Protein AF-A0A8S4QT38-F1 (afdb_monomer)

Secondary structure (DSSP, 8-state):
--SHHHHHHHS-S-------SSSPPPPPSEEEEEEEEEEGGGTEEEEEEEEEETTTTEEEEEETTTTEEEEEE-TTTSSTT-EEEEEEEE--SS-SSEEEEEEEE--SSS---PPPSSPP-TT---------

Radius of gyration: 23.22 Å; Cα contacts (8 Å, |Δi|>4): 227; chains: 1; bounding box: 43×34×90 Å

Foldseek 3Di:
DPPVVVVVVVVPPDPPPPPDPFADDDDDLWDKDWDWDQDPVVRDTWIKIKTGHQPQFKIKIATDNNQKMWMWGFCSGDPVQTKIWIFHQDDDPVDGRDGDIDMDAADPVGGTTTDDPDDDCPPPGRPDDDDD

Sequence (132 aa):
MFVYAFICVFIGSTIGFHVDKEAPPQWSDVYTIKGILNIPYAELHEPFYAWFDSKNGKSRIDYYGAMVKTYQLAASVYPEFGTSIKIAPVTTEKVQNQDTCLQVNGTKGESINVQTVLPDMTDFKYVGEYHH

Structure (mmCIF, N/CA/C/O backbone):
data_AF-A0A8S4QT38-F1
#
_entry.id   AF-A0A8S4QT38-F1
#
loop_
_atom_site.group_PDB
_atom_site.id
_atom_site.type_symbol
_atom_site.label_atom_id
_atom_site.label_alt_id
_atom_site.label_comp_id
_atom_site.label_asym_id
_atom_site.label_entity_id
_atom_site.label_seq_id
_atom_site.pdbx_PDB_ins_code
_atom_site.Cartn_x
_atom_site.Cartn_y
_atom_site.Cartn_z
_atom_site.occupancy
_atom_site.B_iso_or_equiv
_atom_site.auth_seq_id
_atom_site.auth_comp_id
_atom_site.auth_asym_id
_atom_site.auth_atom_id
_atom_site.pdbx_PDB_model_num
ATOM 1 N N . MET A 1 1 ? -3.105 -8.442 -63.406 1.00 49.75 1 MET A N 1
ATOM 2 C CA . MET A 1 1 ? -2.920 -9.454 -62.337 1.00 49.75 1 MET A CA 1
ATOM 3 C C . MET A 1 1 ? -1.589 -9.354 -61.574 1.00 49.75 1 MET A C 1
ATOM 5 O O . MET A 1 1 ? -1.361 -10.194 -60.722 1.00 49.75 1 MET A O 1
ATOM 9 N N . PHE A 1 2 ? -0.744 -8.332 -61.790 1.00 47.53 2 PHE A N 1
ATOM 10 C CA . PHE A 1 2 ? 0.579 -8.224 -61.136 1.00 47.53 2 PHE A CA 1
ATOM 11 C C . PHE A 1 2 ? 0.747 -7.013 -60.194 1.00 47.53 2 PHE A C 1
ATOM 13 O O . PHE A 1 2 ? 1.824 -6.805 -59.652 1.00 47.53 2 PHE A O 1
ATOM 20 N N . VAL A 1 3 ? -0.307 -6.213 -59.984 1.00 51.47 3 VAL A N 1
ATOM 21 C CA . VAL A 1 3 ? -0.227 -4.963 -59.194 1.00 51.47 3 VAL A CA 1
ATOM 22 C C . VAL A 1 3 ? -0.625 -5.174 -57.725 1.00 51.47 3 VAL A C 1
ATOM 24 O O . VAL A 1 3 ? -0.092 -4.519 -56.839 1.00 51.47 3 VAL A O 1
ATOM 27 N N . TYR A 1 4 ? -1.490 -6.152 -57.437 1.00 50.25 4 TYR A N 1
ATOM 28 C CA . TYR A 1 4 ? -1.947 -6.433 -56.068 1.00 50.25 4 TYR A CA 1
ATOM 29 C C . TYR A 1 4 ? -0.938 -7.223 -55.219 1.00 50.25 4 TYR A C 1
ATOM 31 O O . TYR A 1 4 ? -1.019 -7.190 -53.996 1.00 50.25 4 TYR A O 1
ATOM 39 N N . ALA A 1 5 ? 0.042 -7.888 -55.842 1.00 51.00 5 ALA A N 1
ATOM 40 C CA . ALA A 1 5 ? 1.048 -8.671 -55.122 1.00 51.00 5 ALA A CA 1
ATOM 41 C C . ALA A 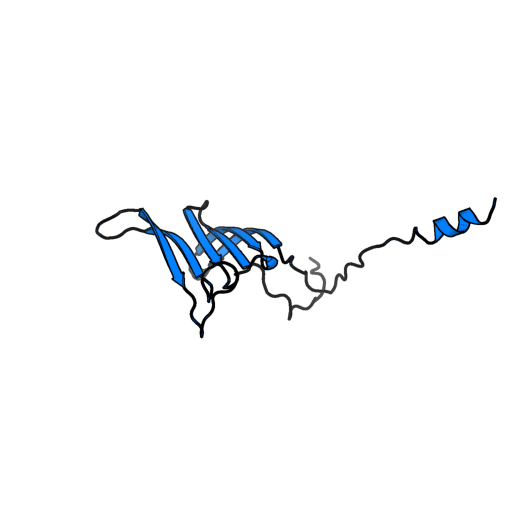1 5 ? 2.088 -7.796 -54.394 1.00 51.00 5 ALA A C 1
ATOM 43 O O . ALA A 1 5 ? 2.621 -8.212 -53.371 1.00 51.00 5 ALA A O 1
ATOM 44 N N . PHE A 1 6 ? 2.340 -6.571 -54.869 1.00 48.25 6 PHE A N 1
ATOM 45 C CA . PHE A 1 6 ? 3.310 -5.665 -54.242 1.00 48.25 6 PHE A CA 1
ATOM 46 C C . PHE A 1 6 ? 2.766 -4.945 -53.000 1.00 48.25 6 PHE A C 1
ATOM 48 O O . PHE A 1 6 ? 3.543 -4.582 -52.121 1.00 48.25 6 PHE A O 1
ATOM 55 N N . ILE A 1 7 ? 1.444 -4.787 -52.876 1.00 50.62 7 ILE A N 1
ATOM 56 C CA . ILE A 1 7 ? 0.828 -4.115 -51.719 1.00 50.62 7 ILE A CA 1
ATOM 57 C C . ILE A 1 7 ? 0.865 -5.012 -50.469 1.00 50.62 7 ILE A C 1
ATOM 59 O O . ILE A 1 7 ? 1.030 -4.514 -49.359 1.00 50.62 7 ILE A O 1
ATOM 63 N N . CYS A 1 8 ? 0.814 -6.337 -50.632 1.00 48.41 8 CYS A N 1
ATOM 64 C CA . CYS A 1 8 ? 0.880 -7.273 -49.504 1.00 48.41 8 CYS A CA 1
ATOM 65 C C . CYS A 1 8 ? 2.288 -7.442 -48.907 1.00 48.41 8 CYS A C 1
ATOM 67 O O . CYS A 1 8 ? 2.407 -7.934 -47.789 1.00 48.41 8 CYS A O 1
ATOM 69 N N . VAL A 1 9 ? 3.350 -7.028 -49.609 1.00 49.97 9 VAL A N 1
ATOM 70 C CA . VAL A 1 9 ? 4.736 -7.190 -49.127 1.00 49.97 9 VAL A CA 1
ATOM 71 C C . VAL A 1 9 ? 5.156 -6.059 -48.178 1.00 49.97 9 VAL A C 1
ATOM 73 O O . VAL A 1 9 ? 5.972 -6.288 -47.292 1.00 49.97 9 VAL A O 1
ATOM 76 N N . PHE A 1 10 ? 4.549 -4.870 -48.269 1.00 48.16 10 PHE A N 1
ATOM 77 C CA . PHE A 1 10 ? 4.891 -3.735 -47.393 1.00 48.16 10 PHE A CA 1
ATOM 78 C C . PHE A 1 10 ? 4.101 -3.668 -46.079 1.00 48.16 10 PHE A C 1
ATOM 80 O O . PHE A 1 10 ? 4.480 -2.922 -45.182 1.00 48.16 10 PHE A O 1
ATOM 87 N N . ILE A 1 11 ? 3.038 -4.461 -45.922 1.00 51.28 11 ILE A N 1
ATOM 88 C CA . ILE A 1 11 ? 2.269 -4.531 -44.662 1.00 51.28 11 ILE A CA 1
ATOM 89 C C . ILE A 1 11 ? 2.841 -5.621 -43.726 1.00 51.28 11 ILE A C 1
ATOM 91 O O . ILE A 1 11 ? 2.523 -5.673 -42.543 1.00 51.28 11 ILE A O 1
ATOM 95 N N . GLY A 1 12 ? 3.745 -6.467 -44.236 1.00 48.19 12 GLY A N 1
ATOM 96 C CA . GLY A 1 12 ? 4.412 -7.539 -43.490 1.00 48.19 12 GLY A CA 1
ATOM 97 C C . GLY A 1 12 ? 5.657 -7.116 -42.702 1.00 48.19 12 GLY A C 1
ATOM 98 O O . GLY A 1 12 ? 6.326 -7.976 -42.132 1.00 48.19 12 GLY A O 1
ATOM 99 N N . SER A 1 13 ? 5.994 -5.825 -42.651 1.00 54.94 13 SER A N 1
ATOM 100 C CA . SER A 1 13 ? 7.058 -5.314 -41.781 1.00 54.94 13 SER A CA 1
ATOM 101 C C . SER A 1 13 ? 6.536 -5.210 -40.351 1.00 54.94 13 SER A C 1
ATOM 103 O O . SER A 1 13 ? 6.120 -4.153 -39.892 1.00 54.94 13 SER A O 1
ATOM 105 N N . THR A 1 14 ? 6.498 -6.365 -39.690 1.00 53.16 14 THR A N 1
ATOM 106 C CA . THR A 1 14 ? 6.711 -6.557 -38.251 1.00 53.16 14 THR A CA 1
ATOM 107 C C . THR A 1 14 ? 6.627 -5.281 -37.409 1.00 53.16 14 THR A C 1
ATOM 109 O O . THR A 1 14 ? 7.605 -4.540 -37.288 1.00 53.16 14 THR A O 1
ATOM 112 N N . ILE A 1 15 ? 5.497 -5.092 -36.726 1.00 57.19 15 ILE A N 1
ATOM 113 C CA . ILE A 1 15 ? 5.438 -4.305 -35.490 1.00 57.19 15 ILE A CA 1
ATOM 114 C C . ILE A 1 15 ? 6.204 -5.115 -34.431 1.00 57.19 15 ILE A C 1
ATOM 116 O O . ILE A 1 15 ? 5.628 -5.781 -33.576 1.00 57.19 15 ILE A O 1
ATOM 120 N N . GLY A 1 16 ? 7.526 -5.171 -34.567 1.00 55.03 16 GLY A N 1
ATOM 121 C CA . GLY A 1 16 ? 8.404 -5.634 -33.510 1.00 55.03 16 GLY A CA 1
ATOM 122 C C . GLY A 1 16 ? 8.506 -4.490 -32.522 1.00 55.03 16 GLY A C 1
ATOM 123 O O . GLY A 1 16 ? 9.107 -3.468 -32.841 1.00 55.03 16 GLY A O 1
ATOM 124 N N . PHE A 1 17 ? 7.888 -4.628 -31.350 1.00 59.94 17 PHE A N 1
ATOM 125 C CA . PHE A 1 17 ? 8.175 -3.731 -30.238 1.00 59.94 17 PHE A CA 1
ATOM 126 C C . PHE A 1 17 ? 9.683 -3.801 -29.986 1.00 59.94 17 PHE A C 1
ATOM 128 O O . PHE A 1 17 ? 10.194 -4.833 -29.550 1.00 59.94 17 PHE A O 1
ATOM 135 N N . HIS A 1 18 ? 10.406 -2.740 -30.343 1.00 61.56 18 HIS A N 1
ATOM 136 C CA . HIS A 1 18 ? 11.822 -2.623 -30.038 1.00 61.56 18 HIS A CA 1
ATOM 137 C C . HIS A 1 18 ? 11.936 -2.489 -28.520 1.00 61.56 18 HIS A C 1
ATOM 139 O O . HIS A 1 18 ? 11.697 -1.418 -27.966 1.00 61.56 18 HIS A O 1
ATOM 145 N N . VAL A 1 19 ? 12.217 -3.601 -27.840 1.00 70.69 19 VAL A N 1
ATOM 146 C CA . VAL A 1 19 ? 12.501 -3.594 -26.406 1.00 70.69 19 VAL A CA 1
ATOM 147 C C . VAL A 1 19 ? 13.895 -3.010 -26.247 1.00 70.69 19 VAL A C 1
ATOM 149 O O . VAL A 1 19 ? 14.888 -3.662 -26.570 1.00 70.69 19 VAL A O 1
ATOM 152 N N . ASP A 1 20 ? 13.951 -1.759 -25.802 1.00 80.88 20 ASP A N 1
ATOM 153 C CA . ASP A 1 20 ? 15.196 -1.151 -25.363 1.00 80.88 20 ASP A CA 1
ATOM 154 C C . ASP A 1 20 ? 15.692 -1.907 -24.124 1.00 80.88 20 ASP A C 1
ATOM 156 O O . ASP A 1 20 ? 15.041 -1.908 -23.079 1.00 80.88 20 ASP A O 1
ATOM 160 N N . LYS A 1 21 ? 16.813 -2.617 -24.276 1.00 78.50 21 LYS A N 1
ATOM 161 C CA . LYS A 1 21 ? 17.416 -3.420 -23.206 1.00 78.50 21 LYS A CA 1
ATOM 162 C C . LYS A 1 21 ? 18.133 -2.563 -22.165 1.00 78.50 21 LYS A C 1
ATOM 164 O O . LYS A 1 21 ? 18.409 -3.055 -21.076 1.00 78.50 21 LYS A O 1
ATOM 169 N N . GLU A 1 22 ? 18.456 -1.321 -22.510 1.00 85.50 22 GLU A N 1
ATOM 170 C CA . GLU A 1 22 ? 19.161 -0.379 -21.641 1.00 85.50 22 GLU A CA 1
ATOM 171 C C . GLU A 1 22 ? 18.183 0.519 -20.870 1.00 85.50 22 GLU A C 1
ATOM 173 O O . GLU A 1 22 ? 18.553 1.141 -19.872 1.00 85.50 22 GLU A O 1
ATOM 178 N N . ALA A 1 23 ? 16.917 0.562 -21.292 1.00 86.88 23 ALA A N 1
ATOM 179 C CA . ALA A 1 23 ? 15.867 1.252 -20.561 1.00 86.88 23 ALA A CA 1
ATOM 180 C C . ALA A 1 23 ? 15.501 0.499 -19.268 1.00 86.88 23 ALA A C 1
ATOM 182 O O . ALA A 1 23 ? 15.431 -0.736 -19.254 1.00 86.88 23 ALA A O 1
ATOM 183 N N . PRO A 1 24 ? 15.206 1.219 -18.169 1.00 88.88 24 PRO A N 1
ATOM 184 C CA . PRO A 1 24 ? 14.711 0.580 -16.964 1.00 88.88 24 PRO A CA 1
ATOM 185 C C . PRO A 1 24 ? 13.339 -0.072 -17.218 1.00 88.88 24 PRO A C 1
ATOM 187 O O . PRO A 1 24 ? 12.552 0.424 -18.038 1.00 88.88 24 PRO A O 1
ATOM 190 N N . PRO A 1 25 ? 13.018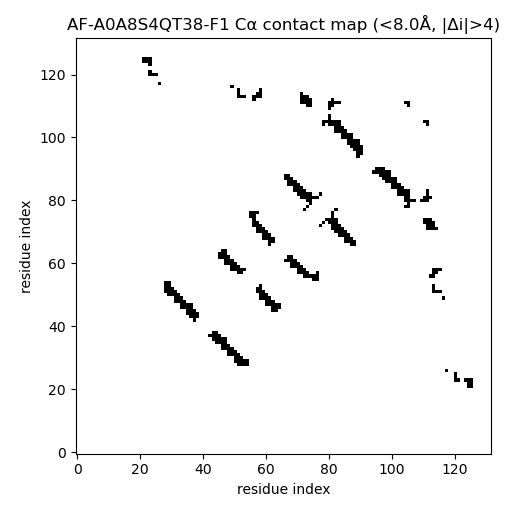 -1.170 -16.505 1.00 89.06 25 PRO A N 1
ATOM 191 C CA . PRO A 1 25 ? 11.742 -1.852 -16.653 1.00 89.06 25 PRO A CA 1
ATOM 192 C C . PRO A 1 25 ? 10.582 -0.891 -16.395 1.00 89.06 25 PRO A C 1
ATOM 194 O O . PRO A 1 25 ? 10.597 -0.102 -15.453 1.00 89.06 25 PRO A O 1
ATOM 197 N N . GLN A 1 26 ? 9.563 -0.981 -17.244 1.00 91.25 26 GLN A N 1
ATOM 198 C CA . GLN A 1 26 ? 8.339 -0.203 -17.111 1.00 91.25 26 GLN A CA 1
ATOM 199 C C . GLN A 1 26 ? 7.282 -1.050 -16.411 1.00 91.25 26 GLN A C 1
ATOM 201 O O . GLN A 1 26 ? 6.955 -2.154 -16.857 1.00 91.25 26 GLN A O 1
ATOM 206 N N . TRP A 1 27 ? 6.742 -0.536 -15.312 1.00 93.88 27 TRP A N 1
ATOM 207 C CA . TRP A 1 27 ? 5.661 -1.199 -14.594 1.00 93.88 27 TRP A CA 1
ATOM 208 C C . TRP A 1 27 ? 4.315 -0.889 -15.238 1.00 93.88 27 TRP A C 1
ATOM 210 O O . TRP A 1 27 ? 4.086 0.204 -15.751 1.00 93.88 27 TRP A O 1
ATOM 220 N N . SER A 1 28 ? 3.405 -1.861 -15.204 1.00 95.81 28 SER A N 1
ATOM 221 C CA . SER A 1 28 ? 2.024 -1.606 -15.601 1.00 95.81 28 SER A CA 1
ATOM 222 C C . SER A 1 28 ? 1.323 -0.744 -14.552 1.00 95.81 28 SER A C 1
ATOM 224 O O . SER A 1 28 ? 1.554 -0.904 -13.357 1.00 95.81 28 SER A O 1
ATOM 226 N N . ASP A 1 29 ? 0.385 0.092 -14.988 1.00 96.69 29 ASP A N 1
ATOM 227 C CA . ASP A 1 29 ? -0.543 0.802 -14.100 1.00 96.69 29 ASP A CA 1
ATOM 228 C C . ASP A 1 29 ? -1.473 -0.138 -13.312 1.00 96.69 29 ASP A C 1
ATOM 230 O O . ASP A 1 29 ? -2.088 0.261 -12.322 1.00 96.69 29 ASP A O 1
ATOM 234 N N . VAL A 1 30 ? -1.623 -1.385 -13.773 1.00 98.12 30 VAL A N 1
ATOM 235 C CA . VAL A 1 30 ? -2.470 -2.397 -13.139 1.00 98.12 30 VAL A CA 1
ATOM 236 C C . VAL A 1 30 ? -1.722 -3.721 -13.096 1.00 98.12 30 VAL A C 1
ATOM 238 O O . VAL A 1 30 ? -1.386 -4.286 -14.136 1.00 98.12 30 VAL A O 1
ATOM 241 N N . TYR A 1 31 ? -1.470 -4.246 -11.900 1.00 98.06 31 TYR A N 1
ATOM 242 C CA . TYR A 1 31 ? -0.770 -5.517 -11.744 1.00 98.06 31 TYR A CA 1
ATOM 243 C C . TYR A 1 31 ? -1.153 -6.263 -10.465 1.00 98.06 31 TYR A C 1
ATOM 245 O O . TYR A 1 31 ? -1.765 -5.739 -9.533 1.00 98.06 31 TYR A O 1
ATOM 253 N N . THR A 1 32 ? -0.763 -7.533 -10.426 1.00 98.25 32 THR A N 1
ATOM 254 C CA . THR A 1 32 ? -0.780 -8.365 -9.223 1.00 98.25 32 THR A CA 1
ATOM 255 C C . THR A 1 32 ? 0.586 -9.008 -9.067 1.00 98.25 32 THR A C 1
ATOM 257 O O . THR A 1 32 ? 1.171 -9.471 -10.045 1.00 98.25 32 THR A O 1
ATOM 260 N N . ILE A 1 33 ? 1.101 -9.034 -7.845 1.00 97.56 33 ILE A N 1
ATOM 261 C CA . ILE A 1 33 ? 2.427 -9.569 -7.548 1.00 97.56 33 ILE A CA 1
ATOM 262 C C . ILE A 1 33 ? 2.406 -10.340 -6.233 1.00 97.56 33 ILE A C 1
ATOM 264 O O . ILE A 1 33 ? 1.613 -10.057 -5.335 1.00 97.56 33 ILE A O 1
ATOM 268 N N . LYS A 1 34 ? 3.297 -11.323 -6.128 1.00 97.31 34 LYS A N 1
ATOM 269 C CA . LYS A 1 34 ? 3.638 -11.995 -4.877 1.00 97.31 34 LYS A CA 1
ATOM 270 C C . LYS A 1 34 ? 5.121 -11.804 -4.605 1.00 97.31 34 LYS A C 1
ATOM 272 O O . LYS A 1 34 ? 5.918 -11.814 -5.543 1.00 97.31 34 LYS A O 1
ATOM 277 N N . GLY A 1 35 ? 5.487 -11.668 -3.344 1.00 95.94 35 GLY A N 1
ATOM 278 C CA . GLY A 1 35 ? 6.874 -11.468 -2.951 1.00 95.94 35 GLY A CA 1
ATOM 279 C C . GLY A 1 35 ? 7.121 -11.867 -1.508 1.00 95.94 35 GLY A C 1
ATOM 280 O O . GLY A 1 35 ? 6.213 -12.312 -0.807 1.00 95.94 35 GLY A O 1
ATOM 281 N N . ILE A 1 36 ? 8.370 -11.711 -1.085 1.00 95.38 36 ILE A N 1
ATOM 282 C CA . ILE A 1 36 ? 8.789 -11.855 0.307 1.00 95.38 36 ILE A CA 1
ATOM 283 C C . ILE A 1 36 ? 9.406 -10.521 0.709 1.00 95.38 36 ILE A C 1
ATOM 285 O O . ILE A 1 36 ? 10.389 -10.085 0.110 1.00 95.38 36 ILE A O 1
ATOM 289 N N . LEU A 1 37 ? 8.812 -9.864 1.700 1.00 92.81 37 LEU A N 1
ATOM 290 C CA . LEU A 1 37 ? 9.390 -8.696 2.340 1.00 92.81 37 LEU A CA 1
ATOM 291 C C . LEU A 1 37 ? 10.428 -9.180 3.354 1.00 92.81 37 LEU A C 1
ATOM 293 O O . LEU A 1 37 ? 10.095 -9.866 4.317 1.00 92.81 37 LEU A O 1
ATOM 297 N N . ASN A 1 38 ? 11.689 -8.838 3.112 1.00 94.19 38 ASN A N 1
ATOM 298 C CA . ASN A 1 38 ? 12.780 -9.134 4.030 1.00 94.19 38 ASN A CA 1
ATOM 299 C C . ASN A 1 38 ? 13.012 -7.910 4.912 1.00 94.19 38 ASN A C 1
ATOM 301 O O . ASN A 1 38 ? 13.291 -6.830 4.391 1.00 94.19 38 ASN A O 1
ATOM 305 N N . ILE A 1 39 ? 12.927 -8.081 6.230 1.00 92.94 39 ILE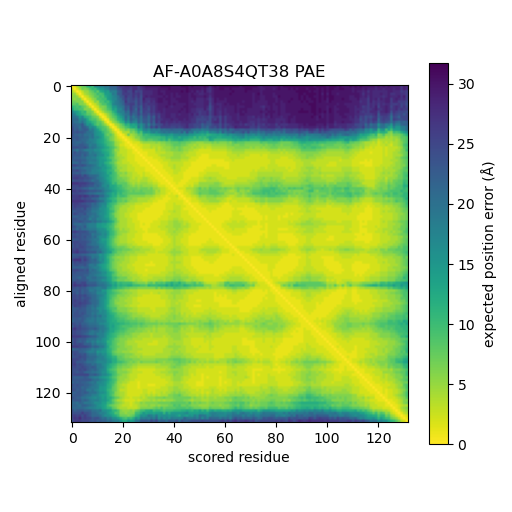 A N 1
ATOM 306 C CA . ILE A 1 39 ? 13.224 -7.042 7.222 1.00 92.94 39 ILE A CA 1
ATOM 307 C C . ILE A 1 39 ? 14.430 -7.533 8.035 1.00 92.94 39 ILE A C 1
ATOM 309 O O . ILE A 1 39 ? 14.244 -8.141 9.090 1.00 92.94 39 ILE A O 1
ATOM 313 N N . PRO A 1 40 ? 15.675 -7.311 7.556 1.00 93.12 40 PRO A N 1
ATOM 314 C CA . PRO A 1 40 ? 16.857 -7.978 8.106 1.00 93.12 40 PRO A CA 1
ATOM 315 C C . PRO A 1 40 ? 17.090 -7.691 9.587 1.00 93.12 40 PRO A C 1
ATOM 317 O O . PRO A 1 40 ? 17.430 -8.597 10.334 1.00 93.12 40 PRO A O 1
ATOM 320 N N . TYR A 1 41 ? 16.849 -6.452 10.026 1.00 93.62 41 TYR A N 1
ATOM 321 C CA .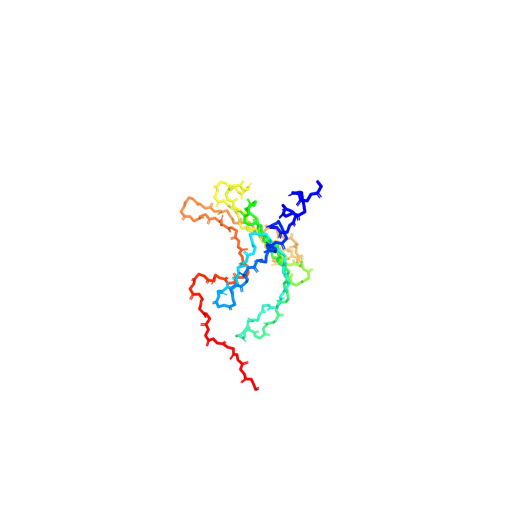 TYR A 1 41 ? 17.009 -6.061 11.430 1.00 93.62 41 TYR A CA 1
ATOM 322 C C . TYR A 1 41 ? 16.096 -6.847 12.388 1.00 93.62 41 TYR A C 1
ATOM 324 O O . TYR A 1 41 ? 16.446 -7.033 13.548 1.00 93.62 41 TYR A O 1
ATOM 332 N N . ALA A 1 42 ? 14.935 -7.300 11.910 1.00 93.38 42 ALA A N 1
ATOM 333 C CA . ALA A 1 42 ? 13.986 -8.078 12.698 1.00 93.38 42 ALA A CA 1
ATOM 334 C C . ALA A 1 42 ? 14.073 -9.589 12.419 1.00 93.38 42 ALA A C 1
ATOM 336 O O . ALA A 1 42 ? 13.308 -10.343 13.008 1.00 93.38 42 ALA A O 1
ATOM 337 N N . GLU A 1 43 ? 14.955 -10.024 11.509 1.00 92.88 43 GLU A N 1
ATOM 338 C CA . GLU A 1 43 ? 15.038 -11.412 11.022 1.00 92.88 43 GLU A CA 1
ATOM 339 C C . GLU A 1 43 ? 13.689 -11.951 10.503 1.00 92.88 43 GLU A C 1
ATOM 341 O O . GLU A 1 43 ? 13.381 -13.140 10.593 1.00 92.88 43 GLU A O 1
ATOM 346 N N . LEU A 1 44 ? 12.863 -11.058 9.945 1.00 90.81 44 LEU A N 1
ATOM 347 C CA . LEU A 1 44 ? 11.533 -11.396 9.445 1.00 90.81 44 LEU A CA 1
ATOM 348 C C . LEU A 1 44 ? 11.524 -11.542 7.924 1.00 90.81 44 LEU A C 1
ATOM 350 O O . LEU A 1 44 ? 12.044 -10.701 7.183 1.00 90.81 44 LEU A O 1
ATOM 354 N N . HIS A 1 45 ? 10.858 -12.607 7.484 1.00 93.38 45 HIS A N 1
ATOM 355 C CA . HIS A 1 45 ? 10.548 -12.899 6.092 1.00 93.38 45 HIS A CA 1
ATOM 356 C C . HIS A 1 45 ? 9.033 -12.977 5.945 1.00 93.38 45 HIS A C 1
ATOM 358 O O . HIS A 1 45 ? 8.398 -13.930 6.400 1.00 93.38 45 HIS A O 1
ATOM 364 N N . GLU A 1 46 ? 8.445 -11.971 5.315 1.00 92.81 46 GLU A N 1
ATOM 365 C CA . GLU A 1 46 ? 6.997 -11.819 5.265 1.00 92.81 46 GLU A CA 1
ATOM 366 C C . GLU A 1 46 ? 6.495 -12.026 3.839 1.00 92.81 46 GLU A C 1
ATOM 368 O O . GLU A 1 46 ? 6.663 -11.150 2.984 1.00 92.81 46 GLU A O 1
ATOM 373 N N . PRO A 1 47 ? 5.885 -13.183 3.532 1.00 95.38 47 PRO A N 1
ATOM 374 C CA . PRO A 1 47 ? 5.262 -13.375 2.239 1.00 95.38 47 PRO A CA 1
ATOM 375 C C . PRO A 1 47 ? 4.059 -12.438 2.108 1.00 95.38 47 PRO A C 1
ATOM 377 O O . PRO A 1 47 ? 3.214 -12.363 3.006 1.00 95.38 47 PRO A O 1
ATOM 380 N N . PHE A 1 48 ? 3.964 -11.767 0.964 1.00 97.44 48 PHE A N 1
ATOM 381 C CA . PHE A 1 48 ? 2.858 -10.873 0.656 1.00 97.44 48 PHE A CA 1
ATOM 382 C C . PHE A 1 48 ? 2.287 -11.124 -0.739 1.00 97.44 48 PHE A C 1
ATOM 384 O O . PHE A 1 48 ? 2.974 -11.602 -1.648 1.00 97.44 48 PHE A O 1
ATOM 391 N N . TYR A 1 49 ? 1.023 -10.747 -0.902 1.00 98.31 49 TYR A N 1
ATOM 392 C CA . TYR A 1 49 ? 0.340 -10.638 -2.188 1.00 98.31 49 TYR A CA 1
ATOM 393 C C . TYR A 1 49 ? -0.182 -9.217 -2.329 1.00 98.31 49 TYR A C 1
ATOM 395 O O . TYR A 1 49 ? -0.793 -8.700 -1.399 1.00 98.31 49 TYR A O 1
ATOM 403 N N . ALA A 1 50 ? 0.055 -8.581 -3.469 1.00 98.25 50 ALA A N 1
ATOM 404 C CA . ALA A 1 50 ? -0.373 -7.214 -3.707 1.00 98.25 50 ALA A CA 1
ATOM 405 C C . ALA A 1 50 ? -1.154 -7.094 -5.013 1.00 98.25 50 ALA A C 1
ATOM 407 O O . ALA A 1 50 ? -0.804 -7.708 -6.022 1.00 98.25 50 ALA A O 1
ATOM 408 N N . TRP A 1 51 ? -2.180 -6.251 -4.978 1.00 98.56 51 TRP A N 1
ATOM 409 C CA . TRP A 1 51 ? -2.948 -5.796 -6.127 1.00 98.56 51 TRP A CA 1
ATOM 410 C C . TRP A 1 51 ? -2.799 -4.290 -6.214 1.00 98.56 51 TRP A C 1
ATOM 412 O O . TRP A 1 51 ? -3.063 -3.579 -5.243 1.00 98.56 51 TRP A O 1
ATOM 422 N N . PHE A 1 52 ? -2.389 -3.814 -7.377 1.00 98.62 52 PHE A N 1
ATOM 423 C CA . PHE A 1 52 ? -2.215 -2.403 -7.655 1.00 98.62 52 PHE A CA 1
ATOM 424 C C . PHE A 1 52 ? -3.045 -2.035 -8.876 1.00 98.62 52 PHE A C 1
ATOM 426 O O . PHE A 1 52 ? -2.965 -2.708 -9.902 1.00 98.62 52 PHE A O 1
ATOM 433 N N . ASP A 1 53 ? -3.844 -0.982 -8.748 1.00 98.38 53 ASP A N 1
ATOM 434 C CA . ASP A 1 53 ? -4.642 -0.407 -9.821 1.00 98.38 53 ASP A CA 1
ATOM 435 C C . ASP A 1 53 ? -4.626 1.120 -9.675 1.00 98.38 53 ASP A C 1
ATOM 437 O O . ASP A 1 53 ? -5.479 1.722 -9.010 1.00 98.38 53 ASP A O 1
ATOM 441 N N . SER A 1 54 ? -3.614 1.760 -10.269 1.00 97.12 54 SER A N 1
ATOM 442 C CA . SER A 1 54 ? -3.504 3.223 -10.256 1.00 97.12 54 SER A CA 1
ATOM 443 C C . SER A 1 54 ? -4.630 3.879 -11.052 1.00 97.12 54 SER A C 1
ATOM 445 O O . SER A 1 54 ? -5.108 4.941 -10.656 1.00 97.12 54 SER A O 1
ATOM 447 N N . LYS A 1 55 ? -5.113 3.228 -12.120 1.00 97.38 55 LYS A N 1
ATOM 448 C CA . LYS A 1 55 ? -6.189 3.746 -12.983 1.00 97.38 55 LYS A CA 1
ATOM 449 C C . LYS A 1 55 ? -7.490 3.937 -12.220 1.00 97.38 55 LYS A C 1
ATOM 451 O O . LYS A 1 55 ? -8.183 4.927 -12.436 1.00 97.38 55 LYS A O 1
ATOM 456 N N . ASN A 1 56 ? -7.809 3.008 -11.325 1.00 97.75 56 ASN A N 1
ATOM 457 C CA . ASN A 1 56 ? -9.006 3.076 -10.494 1.00 97.75 56 ASN A CA 1
ATOM 458 C C . ASN A 1 56 ? -8.735 3.568 -9.073 1.00 97.75 56 ASN A C 1
ATOM 460 O O . ASN A 1 56 ? -9.660 3.551 -8.264 1.00 97.75 56 ASN A O 1
ATOM 464 N N . GLY A 1 57 ? -7.515 4.005 -8.754 1.00 97.81 57 GLY A N 1
ATOM 465 C CA . GLY A 1 57 ? -7.208 4.626 -7.470 1.00 97.81 57 GLY A CA 1
ATOM 466 C C . GLY A 1 57 ? -7.205 3.656 -6.282 1.00 97.81 57 GLY A C 1
ATOM 467 O O . GLY A 1 57 ? -7.588 4.063 -5.185 1.00 97.81 57 GLY A O 1
ATOM 468 N N . LYS A 1 58 ? -6.831 2.380 -6.465 1.00 98.19 58 LYS A N 1
ATOM 469 C CA . LYS A 1 58 ? -6.913 1.355 -5.407 1.00 98.19 58 LYS A CA 1
ATOM 470 C C . LYS A 1 58 ? -5.670 0.481 -5.364 1.00 98.19 58 LYS A C 1
ATOM 472 O O . LYS A 1 58 ? -5.189 0.011 -6.391 1.00 98.19 58 LYS A O 1
ATOM 477 N N . SER A 1 59 ? -5.211 0.165 -4.162 1.00 98.50 59 SER A N 1
ATOM 478 C CA . SER A 1 59 ? -4.316 -0.966 -3.951 1.00 98.50 59 SER A CA 1
ATOM 479 C C . SER A 1 59 ? -4.667 -1.735 -2.693 1.00 98.50 59 SER A C 1
ATOM 481 O O . SER A 1 59 ? -5.345 -1.231 -1.793 1.00 98.50 59 SER A O 1
ATOM 483 N N . ARG A 1 60 ? -4.231 -2.991 -2.667 1.00 98.56 60 ARG A N 1
ATOM 484 C CA . ARG A 1 60 ? -4.386 -3.908 -1.546 1.00 98.56 60 ARG A CA 1
ATOM 485 C C . ARG A 1 60 ? -3.107 -4.704 -1.365 1.00 98.56 60 ARG A C 1
ATOM 487 O O . ARG A 1 60 ? -2.563 -5.189 -2.355 1.00 98.56 60 ARG A O 1
ATOM 494 N N . ILE A 1 61 ? -2.684 -4.902 -0.122 1.00 98.56 61 ILE A N 1
ATOM 495 C CA . ILE A 1 61 ? -1.606 -5.830 0.219 1.00 98.56 61 ILE A CA 1
ATOM 496 C C . ILE A 1 61 ? -2.093 -6.775 1.312 1.00 98.56 61 ILE A C 1
ATOM 498 O O . ILE A 1 61 ? -2.592 -6.347 2.351 1.00 98.56 61 ILE A O 1
ATOM 502 N N . ASP A 1 62 ? -1.931 -8.066 1.070 1.00 98.25 62 ASP A N 1
ATOM 503 C CA . ASP A 1 62 ? -2.218 -9.128 2.019 1.00 98.25 62 ASP A CA 1
ATOM 504 C C . ASP A 1 62 ? -0.916 -9.665 2.603 1.00 98.25 62 ASP A C 1
ATOM 506 O O . ASP A 1 62 ? -0.018 -10.075 1.865 1.00 98.25 62 ASP A O 1
ATOM 510 N N . TYR A 1 63 ? -0.867 -9.741 3.928 1.00 96.00 63 TYR A N 1
ATOM 511 C CA . TYR A 1 63 ? 0.230 -10.310 4.702 1.00 96.00 63 TYR A CA 1
ATOM 512 C C . TYR A 1 63 ? -0.248 -11.542 5.474 1.00 96.00 63 TYR A C 1
ATOM 514 O O . TYR A 1 63 ? -1.431 -11.666 5.813 1.00 96.00 63 TYR A O 1
ATOM 522 N N . TYR A 1 64 ? 0.685 -12.453 5.763 1.00 93.44 64 TYR A N 1
ATOM 523 C CA . TYR A 1 64 ? 0.466 -13.636 6.607 1.00 93.44 64 TYR A CA 1
ATOM 524 C C . TYR A 1 64 ? -0.759 -14.470 6.187 1.00 93.44 64 TYR A C 1
ATOM 526 O O . TYR A 1 64 ? -1.644 -14.759 6.990 1.00 93.44 64 TYR A O 1
ATOM 534 N N . GLY A 1 65 ? -0.862 -14.810 4.898 1.00 92.69 65 GLY A N 1
ATOM 535 C CA . GLY A 1 65 ? -1.997 -15.595 4.392 1.00 92.69 65 GLY A CA 1
ATOM 536 C C . GLY A 1 65 ? -3.330 -14.842 4.446 1.00 92.69 65 GLY A C 1
ATOM 537 O O . GLY A 1 65 ? -4.364 -15.439 4.726 1.00 92.69 65 GLY A O 1
ATOM 538 N N . ALA A 1 66 ? -3.293 -13.529 4.199 1.00 94.69 66 ALA A N 1
ATOM 539 C CA . ALA A 1 66 ? -4.4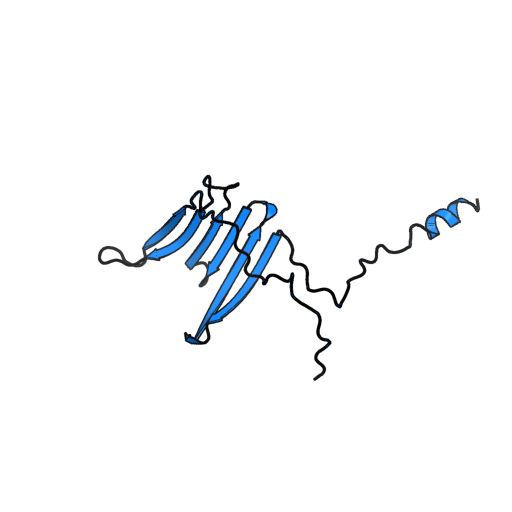31 -12.615 4.275 1.00 94.69 66 ALA A CA 1
ATOM 540 C C . ALA A 1 66 ? -5.009 -12.412 5.689 1.00 94.69 66 ALA A C 1
ATOM 542 O O . ALA A 1 66 ? -6.093 -11.842 5.821 1.00 94.69 66 ALA A O 1
ATOM 543 N N . MET A 1 67 ? -4.297 -12.810 6.748 1.00 95.94 67 MET A N 1
ATOM 544 C CA . MET A 1 67 ? -4.658 -12.460 8.129 1.00 95.94 67 MET A CA 1
ATOM 545 C C . MET A 1 67 ? -4.620 -10.943 8.347 1.00 95.94 67 MET A C 1
ATOM 547 O O . MET A 1 67 ? -5.488 -10.392 9.017 1.00 95.94 67 MET A O 1
ATOM 551 N N . VAL A 1 68 ? -3.647 -10.257 7.740 1.00 97.44 68 VAL A N 1
ATOM 552 C CA . VAL A 1 68 ? -3.586 -8.792 7.721 1.00 97.44 68 VAL A CA 1
ATOM 553 C C . VAL A 1 68 ? -3.766 -8.314 6.289 1.00 97.44 68 VAL A C 1
ATOM 555 O O . VAL A 1 68 ? -3.122 -8.828 5.377 1.00 97.44 68 VAL A O 1
ATOM 558 N N . LYS A 1 69 ? -4.639 -7.327 6.092 1.00 98.31 69 LYS A N 1
ATOM 559 C CA . LYS A 1 69 ? -4.908 -6.717 4.786 1.00 98.31 69 LYS A CA 1
ATOM 560 C C . LYS A 1 69 ? -4.792 -5.211 4.907 1.00 98.31 69 LYS A C 1
ATOM 562 O O . LYS A 1 69 ? -5.423 -4.623 5.784 1.00 98.31 69 LYS A O 1
ATOM 567 N N . THR A 1 70 ? -4.023 -4.584 4.037 1.00 98.25 70 THR A N 1
ATOM 568 C CA . THR A 1 70 ? -3.996 -3.129 3.901 1.00 98.25 70 THR A CA 1
ATOM 569 C C . THR A 1 70 ? -4.658 -2.728 2.596 1.00 98.25 70 THR A C 1
ATOM 571 O O . THR A 1 70 ? -4.559 -3.440 1.599 1.00 98.25 70 THR A O 1
ATOM 574 N N . TYR A 1 71 ? -5.342 -1.592 2.606 1.00 98.38 71 TYR A N 1
ATOM 575 C CA . TYR A 1 71 ? -5.938 -0.968 1.438 1.00 98.38 71 TYR A CA 1
ATOM 576 C C . TYR A 1 71 ? -5.536 0.498 1.423 1.00 98.38 71 TYR A C 1
ATOM 578 O O . TYR A 1 71 ? -5.660 1.174 2.443 1.00 98.38 71 TYR A O 1
ATOM 586 N N . GLN A 1 72 ? -5.098 0.982 0.267 1.00 98.25 72 GLN A N 1
ATOM 587 C CA . GLN A 1 72 ? -4.898 2.405 0.018 1.00 98.25 72 GLN A CA 1
ATOM 588 C C . GLN A 1 72 ? -5.860 2.819 -1.086 1.00 98.25 72 GLN A C 1
ATOM 590 O O . GLN A 1 72 ? -5.774 2.335 -2.219 1.00 98.25 72 GLN A O 1
ATOM 595 N N . LEU A 1 73 ? -6.822 3.662 -0.730 1.00 98.19 73 LEU A N 1
ATOM 596 C CA . LEU A 1 73 ? -7.881 4.127 -1.614 1.00 98.19 73 LEU A CA 1
ATOM 597 C C . LEU A 1 73 ? -7.689 5.623 -1.840 1.00 98.19 73 LEU A C 1
ATOM 599 O O . LEU A 1 73 ? -7.646 6.398 -0.887 1.00 98.19 73 LEU A O 1
ATOM 603 N N . ALA A 1 74 ? -7.559 6.024 -3.099 1.00 98.00 74 ALA A N 1
ATOM 604 C CA . ALA A 1 74 ? -7.381 7.420 -3.465 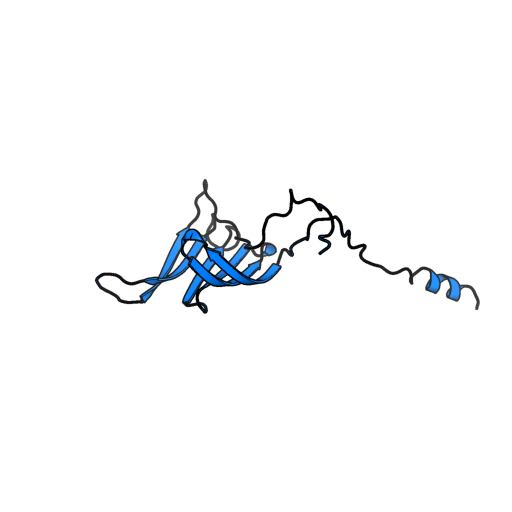1.00 98.00 74 ALA A CA 1
ATOM 605 C C . ALA A 1 74 ? -8.668 8.237 -3.259 1.00 98.00 74 ALA A C 1
ATOM 607 O O . ALA A 1 74 ? -9.773 7.695 -3.163 1.00 98.00 74 ALA A O 1
ATOM 608 N N . ALA A 1 75 ? -8.525 9.564 -3.280 1.00 96.94 75 ALA A N 1
ATOM 609 C CA . ALA A 1 75 ? -9.633 10.516 -3.171 1.00 96.94 75 ALA A CA 1
ATOM 610 C C . ALA A 1 75 ? -10.748 10.316 -4.215 1.00 96.94 75 ALA A C 1
ATOM 612 O O . ALA A 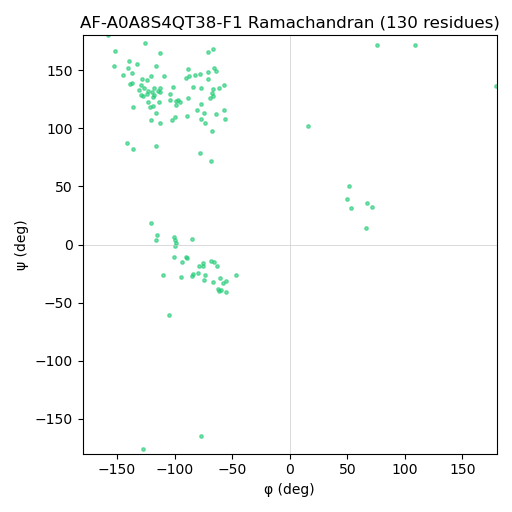1 75 ? -11.919 10.560 -3.938 1.00 96.94 75 ALA A O 1
ATOM 613 N N . SER A 1 76 ? -10.393 9.831 -5.409 1.00 95.81 76 SER A N 1
ATOM 614 C CA . SER A 1 76 ? -11.347 9.499 -6.476 1.00 95.81 76 SER A CA 1
ATOM 615 C C . SER A 1 76 ? -12.230 8.289 -6.160 1.00 95.81 76 SER A C 1
ATOM 617 O O . SER A 1 76 ? -13.220 8.054 -6.850 1.00 95.81 76 SER A O 1
ATOM 619 N N . VAL A 1 77 ? -11.872 7.511 -5.138 1.00 95.69 77 VAL A N 1
ATOM 620 C CA . VAL A 1 77 ? -12.577 6.299 -4.728 1.00 95.69 77 VAL A CA 1
ATOM 621 C C . VAL A 1 77 ? -13.372 6.559 -3.461 1.00 95.69 77 VAL A C 1
ATOM 623 O O . VAL A 1 77 ? -14.585 6.356 -3.463 1.00 95.69 77 VAL A O 1
ATOM 626 N N . TYR A 1 78 ? -12.683 6.928 -2.374 1.00 89.25 78 TYR A N 1
ATOM 627 C CA . TYR A 1 78 ? -13.251 6.988 -1.026 1.00 89.25 78 TYR A CA 1
ATOM 628 C C . TYR A 1 78 ? -12.197 7.438 0.005 1.00 89.25 78 TYR A C 1
ATOM 630 O O . TYR A 1 78 ? -11.128 6.826 0.040 1.00 89.25 78 TYR A O 1
ATOM 638 N N . PRO A 1 79 ? -12.505 8.342 0.961 1.00 88.00 79 PRO A N 1
ATOM 639 C CA . PRO A 1 79 ? -13.323 9.570 0.913 1.00 88.00 79 PRO A CA 1
ATOM 640 C C . PRO A 1 79 ? -12.569 10.746 0.243 1.00 88.00 79 PRO A C 1
ATOM 642 O O . PRO A 1 79 ? -11.556 10.510 -0.392 1.00 88.00 79 PRO A O 1
ATOM 645 N N . GLU A 1 80 ? -13.022 12.004 0.385 1.00 92.69 80 GLU A N 1
ATOM 646 C CA . GLU A 1 80 ? -12.531 13.218 -0.329 1.00 92.69 80 GLU A CA 1
ATOM 647 C C . GLU A 1 80 ? -11.000 13.414 -0.390 1.00 92.69 80 GLU A C 1
ATOM 649 O O . GLU A 1 80 ? -10.495 14.013 -1.335 1.00 92.69 80 GLU A O 1
ATOM 654 N N . PHE A 1 81 ? -10.245 12.878 0.573 1.00 97.31 81 PHE A N 1
ATOM 655 C CA . PHE A 1 81 ? -8.778 12.945 0.605 1.00 97.31 81 PHE A CA 1
ATOM 656 C C . PHE A 1 81 ? -8.112 11.561 0.609 1.00 97.31 81 PHE A C 1
ATOM 658 O O . PHE A 1 81 ? -6.950 11.429 0.980 1.00 97.31 81 PHE A O 1
ATOM 665 N N . GLY A 1 82 ? -8.849 10.527 0.210 1.00 98.00 82 GLY A N 1
ATOM 666 C CA . GLY A 1 82 ? -8.449 9.126 0.261 1.00 98.00 82 GLY A CA 1
ATOM 667 C C . GLY A 1 82 ? -8.501 8.529 1.669 1.00 98.00 82 GLY A C 1
ATOM 668 O O . GLY A 1 82 ? -8.705 9.222 2.672 1.00 98.00 82 GLY A O 1
ATOM 669 N N . THR A 1 83 ? -8.313 7.216 1.758 1.00 98.25 83 THR A N 1
ATOM 670 C CA . THR A 1 83 ? -8.220 6.498 3.031 1.00 98.25 83 THR A CA 1
ATOM 671 C C . THR A 1 83 ? -7.244 5.335 2.979 1.00 98.25 83 THR A C 1
ATOM 673 O O . THR A 1 83 ? -7.111 4.641 1.971 1.00 98.25 83 THR A O 1
ATOM 676 N N . SER A 1 84 ? -6.598 5.117 4.119 1.00 98.06 84 SER A N 1
ATOM 677 C CA . SER A 1 84 ? -5.815 3.935 4.435 1.00 98.06 84 SER A CA 1
ATOM 678 C C . SER A 1 84 ? -6.632 3.058 5.379 1.00 98.06 84 SER A C 1
ATOM 680 O O . SER A 1 84 ? -7.059 3.510 6.445 1.00 98.06 84 SER A O 1
ATOM 682 N N . ILE A 1 85 ? -6.856 1.803 5.003 1.00 98.31 85 ILE A N 1
ATOM 683 C CA . ILE A 1 85 ? -7.566 0.823 5.829 1.00 98.31 85 ILE A CA 1
ATOM 684 C C . ILE A 1 85 ? -6.622 -0.336 6.118 1.00 98.31 85 ILE A C 1
ATOM 686 O O . ILE A 1 85 ? -6.033 -0.909 5.206 1.00 98.31 85 ILE A O 1
ATOM 690 N N . LYS A 1 86 ? -6.525 -0.731 7.385 1.00 98.31 86 LYS A N 1
ATOM 691 C CA . LYS A 1 86 ? -5.857 -1.954 7.824 1.00 98.31 86 LYS A CA 1
ATOM 692 C C . LYS A 1 86 ? -6.871 -2.854 8.515 1.00 98.31 86 LYS A C 1
ATOM 694 O O . LYS A 1 86 ? -7.433 -2.488 9.541 1.00 98.31 86 LYS A O 1
ATOM 699 N N . ILE A 1 87 ? -7.073 -4.046 7.973 1.00 98.38 87 ILE A N 1
ATOM 700 C CA . ILE A 1 87 ? -7.833 -5.114 8.618 1.00 98.38 87 ILE A CA 1
ATOM 701 C C . ILE A 1 87 ? -6.824 -6.056 9.262 1.00 98.38 87 ILE A C 1
ATOM 703 O O . ILE A 1 87 ? -5.960 -6.595 8.569 1.00 98.38 87 ILE A O 1
ATOM 707 N N . ALA A 1 88 ? -6.904 -6.218 10.578 1.00 98.06 88 ALA A N 1
ATOM 708 C CA . ALA A 1 88 ? -6.016 -7.090 11.338 1.00 98.06 88 ALA A CA 1
ATOM 709 C C . ALA A 1 88 ? -6.702 -7.595 12.619 1.00 98.06 88 ALA A C 1
ATOM 711 O O . ALA A 1 88 ? -7.558 -6.887 13.160 1.00 98.06 88 ALA A O 1
ATOM 712 N N . PRO A 1 89 ? -6.301 -8.764 13.144 1.00 97.81 89 PRO A N 1
ATOM 713 C CA . PRO A 1 89 ? -6.700 -9.189 14.476 1.00 97.81 89 PRO A CA 1
ATOM 714 C C . PRO A 1 89 ? -6.075 -8.262 15.527 1.00 97.81 89 PRO A C 1
ATOM 716 O O . PRO A 1 89 ? -4.863 -8.039 15.538 1.00 97.81 89 PRO A O 1
ATOM 719 N N . VAL A 1 90 ? -6.903 -7.725 16.421 1.00 97.31 90 VAL A N 1
ATOM 720 C CA . VAL A 1 90 ? -6.487 -6.865 17.534 1.00 97.31 90 VAL A CA 1
ATOM 721 C C . VAL A 1 90 ? -6.847 -7.538 18.854 1.00 97.31 90 VAL A C 1
ATOM 723 O O . VAL A 1 90 ? -7.951 -8.052 19.033 1.00 97.31 90 VAL A O 1
ATOM 726 N N . THR A 1 91 ? -5.900 -7.518 19.788 1.00 97.31 91 THR A N 1
ATOM 727 C CA . THR A 1 91 ? -6.090 -7.980 21.165 1.00 97.31 91 THR A CA 1
ATOM 728 C C . THR A 1 91 ? -6.001 -6.780 22.099 1.00 97.31 91 THR A C 1
ATOM 730 O O . THR A 1 91 ? -5.077 -5.976 21.992 1.00 97.31 91 THR A O 1
ATOM 733 N N . THR A 1 92 ? -6.971 -6.660 23.000 1.00 96.25 92 THR A N 1
ATOM 734 C CA . THR A 1 92 ? -7.014 -5.673 24.087 1.00 96.25 92 THR A CA 1
ATOM 735 C C . THR A 1 92 ? -7.249 -6.400 25.409 1.00 96.25 92 THR A C 1
ATOM 737 O O . THR A 1 92 ? -7.352 -7.624 25.454 1.00 96.25 92 THR A O 1
ATOM 740 N N . GLU A 1 93 ? -7.404 -5.666 26.504 1.00 97.50 93 GLU A N 1
ATOM 741 C CA . GLU A 1 93 ? -7.748 -6.231 27.811 1.00 97.50 93 GLU A CA 1
ATOM 742 C C . GLU A 1 93 ? -9.157 -6.855 27.840 1.00 97.50 93 GLU A C 1
ATOM 744 O O . GLU A 1 93 ? -9.485 -7.586 28.772 1.00 97.50 93 GLU A O 1
ATOM 749 N N . LYS A 1 94 ? -10.009 -6.558 26.845 1.00 97.69 94 LYS A N 1
ATOM 750 C CA . LYS A 1 94 ? -11.412 -7.008 26.779 1.00 97.69 94 LYS A CA 1
ATOM 751 C C . LYS A 1 94 ? -11.683 -8.048 25.696 1.00 97.69 94 LYS A C 1
ATOM 753 O O . LYS A 1 94 ? -12.654 -8.790 25.811 1.00 97.69 94 LYS A O 1
ATOM 758 N N . VAL A 1 95 ? -10.886 -8.062 24.629 1.00 97.38 95 VAL A N 1
ATOM 759 C CA . VAL A 1 95 ? -11.097 -8.928 23.460 1.00 97.38 95 VAL A CA 1
ATOM 760 C C . VAL A 1 95 ? -9.782 -9.537 23.003 1.00 97.38 95 VAL A C 1
ATOM 762 O O . VAL A 1 95 ? -8.736 -8.900 23.088 1.00 97.38 95 VAL A O 1
ATOM 765 N N . GLN A 1 96 ? -9.838 -10.756 22.477 1.00 97.44 96 GLN A N 1
ATOM 766 C CA . GLN A 1 96 ? -8.671 -11.468 21.970 1.00 97.44 96 GLN A CA 1
ATOM 767 C C . GLN A 1 96 ? -8.838 -11.745 20.477 1.00 97.44 96 GLN A C 1
ATOM 769 O O . GLN A 1 96 ? -9.848 -12.316 20.070 1.00 97.44 96 GLN A O 1
ATOM 774 N N . ASN A 1 97 ? -7.827 -11.373 19.686 1.00 95.50 97 ASN A N 1
ATOM 775 C CA . ASN A 1 97 ? -7.733 -11.626 18.245 1.00 95.50 97 ASN A CA 1
ATOM 776 C C . ASN A 1 97 ? -8.995 -11.228 17.464 1.00 95.50 97 ASN A C 1
ATOM 778 O O . ASN A 1 97 ? -9.420 -11.936 16.553 1.00 95.50 97 ASN A O 1
ATOM 782 N N . GLN A 1 98 ? -9.618 -10.110 17.830 1.00 97.81 98 GLN A N 1
ATOM 783 C CA . GLN A 1 98 ? -10.811 -9.639 17.145 1.00 97.81 98 GLN A CA 1
ATOM 784 C C . GLN A 1 98 ? -10.418 -8.998 15.815 1.00 97.81 98 GLN A C 1
ATOM 786 O O . GLN A 1 98 ? -9.679 -8.010 15.801 1.00 97.81 98 GLN A O 1
ATOM 791 N N . ASP A 1 99 ? -10.941 -9.524 14.707 1.00 97.19 99 ASP A N 1
ATOM 792 C CA . ASP A 1 99 ? -10.799 -8.893 13.396 1.00 97.19 99 ASP A CA 1
ATOM 793 C C . ASP A 1 99 ? -11.350 -7.469 13.446 1.00 97.19 99 ASP A C 1
ATOM 795 O O . ASP A 1 99 ? -12.536 -7.236 13.689 1.00 97.19 99 ASP A O 1
ATOM 799 N N . THR A 1 100 ? -10.457 -6.507 13.243 1.00 98.00 100 THR A N 1
ATOM 800 C CA . THR A 1 100 ? -10.741 -5.091 13.444 1.00 98.00 100 THR A CA 1
ATOM 801 C C . THR A 1 100 ? -10.378 -4.313 12.190 1.00 98.00 100 THR A C 1
ATOM 803 O O . THR A 1 100 ? -9.307 -4.499 11.610 1.00 98.00 100 THR A O 1
ATOM 806 N N . CYS A 1 101 ? -11.277 -3.416 11.784 1.00 97.94 101 CYS A N 1
ATOM 807 C CA . CYS A 1 101 ? -11.030 -2.434 10.737 1.00 97.94 101 CYS A CA 1
ATOM 808 C C . CYS A 1 101 ? -10.437 -1.169 11.367 1.00 97.94 101 CYS A C 1
ATOM 810 O O . CYS A 1 101 ? -11.115 -0.457 12.107 1.00 97.94 101 CYS A O 1
ATOM 812 N N . LEU A 1 102 ? -9.165 -0.907 11.086 1.00 97.88 102 LEU A N 1
ATOM 813 C CA . LEU A 1 102 ? -8.438 0.282 11.511 1.00 97.88 102 LEU A CA 1
ATOM 814 C C . LEU A 1 102 ? -8.348 1.225 10.309 1.00 97.88 102 LEU A C 1
ATOM 816 O O . LEU A 1 102 ? -7.621 0.945 9.357 1.00 97.88 102 LEU A O 1
ATOM 820 N N . GLN A 1 103 ? -9.102 2.320 10.335 1.00 97.50 103 GLN A N 1
ATOM 821 C CA . GLN A 1 103 ? -9.197 3.261 9.220 1.00 97.50 103 GLN A CA 1
ATOM 822 C C . GLN A 1 103 ? -8.573 4.609 9.582 1.00 97.50 103 GLN A C 1
ATOM 824 O O . GLN A 1 103 ? -8.849 5.167 10.643 1.00 97.50 103 GLN A O 1
ATOM 829 N N . VAL A 1 104 ? -7.777 5.151 8.663 1.00 97.19 104 VAL A N 1
ATOM 830 C CA . VAL A 1 104 ? -7.233 6.510 8.721 1.00 97.19 104 VAL A CA 1
ATOM 831 C C . VAL A 1 104 ? -7.649 7.242 7.448 1.00 97.19 104 VAL A C 1
ATOM 833 O O . VAL A 1 104 ? -7.386 6.783 6.336 1.00 97.19 104 VAL A O 1
ATOM 836 N N . ASN A 1 105 ? -8.332 8.373 7.599 1.00 98.00 105 ASN A N 1
ATOM 837 C CA . ASN A 1 105 ? -8.727 9.218 6.472 1.00 98.00 105 ASN A CA 1
ATOM 838 C C . ASN A 1 105 ? -7.634 10.243 6.181 1.00 98.00 105 ASN A C 1
ATOM 840 O O . ASN A 1 105 ? -7.032 10.779 7.112 1.00 98.00 105 ASN A O 1
ATOM 844 N N . GLY A 1 106 ? -7.418 10.535 4.901 1.00 97.00 106 GLY A N 1
ATOM 845 C CA . GLY A 1 106 ? -6.573 11.648 4.499 1.00 97.00 106 GLY A CA 1
ATOM 846 C C . GLY A 1 106 ? -7.185 12.994 4.883 1.00 97.00 106 GLY A C 1
ATOM 847 O O . GLY A 1 106 ? -8.365 13.111 5.230 1.00 97.00 106 GLY A O 1
ATOM 848 N N . THR A 1 107 ? -6.372 14.033 4.770 1.00 97.25 107 THR A N 1
ATOM 849 C CA . THR A 1 107 ? -6.787 15.425 4.944 1.00 97.25 107 THR A CA 1
ATOM 850 C C . THR A 1 107 ? -6.396 16.246 3.721 1.00 97.25 107 THR A C 1
ATOM 852 O O . THR A 1 107 ? -5.664 15.786 2.848 1.00 97.25 107 THR A O 1
ATOM 855 N N . LYS A 1 108 ? -6.836 17.507 3.670 1.00 96.00 108 LYS A N 1
ATOM 856 C CA . LYS A 1 108 ? -6.459 18.429 2.592 1.00 96.00 108 LYS A CA 1
ATOM 857 C C . LYS A 1 108 ? -4.940 18.626 2.456 1.00 96.00 108 LYS A C 1
ATOM 859 O O . LYS A 1 108 ? -4.470 18.860 1.348 1.00 96.00 108 LYS A O 1
ATOM 864 N N . GLY A 1 109 ? -4.192 18.578 3.562 1.00 95.25 109 GLY A N 1
ATOM 865 C CA . GLY A 1 109 ? -2.729 18.711 3.550 1.00 95.25 109 GLY A CA 1
ATOM 866 C C . GLY A 1 109 ? -2.001 17.394 3.280 1.00 95.25 109 GLY A C 1
ATOM 867 O O . GLY A 1 109 ? -0.910 17.401 2.722 1.00 95.25 109 GLY A O 1
ATOM 868 N N . GLU A 1 110 ? -2.624 16.272 3.638 1.00 95.12 110 GLU A N 1
ATOM 869 C CA . GLU A 1 110 ? -2.040 14.933 3.565 1.00 95.12 110 GLU A CA 1
ATOM 870 C C . GLU A 1 110 ? -3.074 13.963 2.992 1.00 95.12 110 GLU A C 1
ATOM 872 O O . GLU A 1 110 ? -3.807 13.287 3.719 1.00 95.12 110 GLU A O 1
ATOM 877 N N . SER A 1 111 ? -3.175 13.947 1.663 1.00 96.38 111 SER A N 1
ATOM 878 C CA . SER A 1 111 ? -4.053 13.009 0.964 1.00 96.38 111 SER A CA 1
ATOM 879 C C . SER A 1 111 ? -3.429 11.617 0.892 1.00 96.38 111 SER A C 1
ATOM 881 O O . SER A 1 111 ? -2.213 11.458 0.775 1.00 96.38 111 SER A O 1
ATOM 883 N N . ILE A 1 112 ? -4.279 10.598 0.941 1.00 97.38 112 ILE A N 1
ATOM 884 C CA . ILE A 1 112 ? -3.893 9.209 0.740 1.00 97.38 112 ILE A CA 1
ATOM 885 C C . ILE A 1 112 ? -3.960 8.886 -0.752 1.00 97.38 112 ILE A C 1
ATOM 887 O O . ILE A 1 112 ? -4.993 9.065 -1.401 1.00 97.38 112 ILE A O 1
ATOM 891 N N . ASN A 1 113 ? -2.847 8.378 -1.276 1.00 95.62 113 ASN A N 1
ATOM 892 C CA . ASN A 1 113 ? -2.712 7.909 -2.650 1.00 95.62 113 ASN A CA 1
ATOM 893 C C . ASN A 1 113 ? -2.509 6.395 -2.686 1.00 95.62 113 ASN A C 1
ATOM 895 O O . ASN A 1 113 ? -2.177 5.762 -1.684 1.00 95.62 113 ASN A O 1
ATOM 899 N N . VAL A 1 114 ? -2.694 5.815 -3.869 1.00 96.62 114 VAL A N 1
ATOM 900 C CA . VAL A 1 114 ? -2.468 4.387 -4.097 1.00 96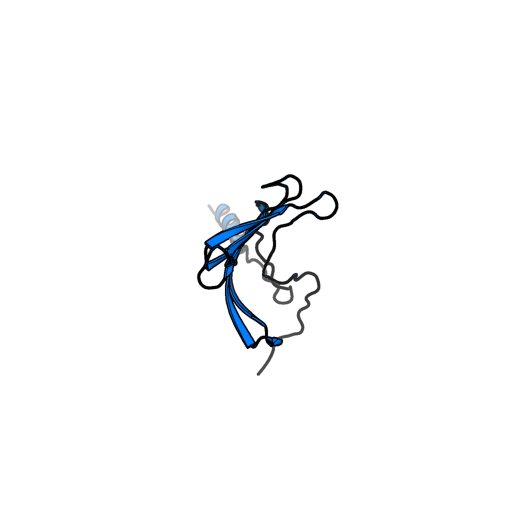.62 114 VAL A CA 1
ATOM 901 C C . VAL A 1 114 ? -1.009 4.031 -3.829 1.00 96.62 114 VAL A C 1
ATOM 903 O O . VAL A 1 114 ? -0.101 4.708 -4.305 1.00 96.62 114 VAL A O 1
ATOM 906 N N . GLN A 1 115 ? -0.780 2.935 -3.110 1.00 96.19 115 GLN A N 1
ATOM 907 C CA . GLN A 1 115 ? 0.562 2.443 -2.806 1.00 96.19 115 GLN A CA 1
ATOM 908 C C . GLN A 1 115 ? 0.964 1.313 -3.755 1.00 96.19 115 GLN A C 1
ATOM 910 O O . GLN A 1 115 ? 0.284 0.286 -3.809 1.00 96.19 115 GLN A O 1
ATOM 915 N N . THR A 1 116 ? 2.088 1.496 -4.453 1.00 96.44 116 THR A N 1
ATOM 916 C CA . THR A 1 116 ? 2.808 0.453 -5.205 1.00 96.44 116 THR A CA 1
ATOM 917 C C . THR A 1 116 ? 3.813 -0.265 -4.297 1.00 96.44 116 THR A C 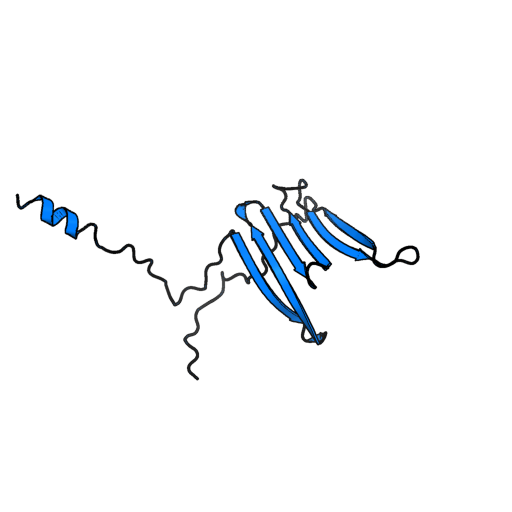1
ATOM 919 O O . THR A 1 116 ? 4.324 0.324 -3.345 1.00 96.44 116 THR A O 1
ATOM 922 N N . VAL A 1 117 ? 4.105 -1.536 -4.590 1.00 95.81 117 VAL A N 1
ATOM 923 C CA . VAL A 1 117 ? 5.193 -2.307 -3.948 1.00 95.81 117 VAL A CA 1
ATOM 924 C C . VAL A 1 117 ? 6.450 -2.389 -4.815 1.00 95.81 117 VAL A C 1
ATOM 926 O O . VAL A 1 117 ? 7.490 -2.854 -4.356 1.00 95.81 117 VAL A O 1
ATOM 929 N N . LEU A 1 118 ? 6.348 -1.972 -6.077 1.00 95.44 118 LEU A N 1
ATOM 930 C CA . LEU A 1 118 ? 7.463 -1.926 -7.013 1.00 95.44 118 LEU A CA 1
ATOM 931 C C . LEU A 1 118 ? 8.196 -0.583 -6.895 1.00 95.44 118 LEU A C 1
ATOM 933 O O . LEU A 1 118 ? 7.542 0.434 -6.646 1.00 95.44 118 LEU A O 1
ATOM 937 N N . PRO A 1 119 ? 9.529 -0.570 -7.067 1.00 93.50 119 PRO A N 1
ATOM 938 C CA . PRO A 1 119 ? 10.326 0.646 -6.969 1.00 93.50 119 PRO A CA 1
ATOM 939 C C . PRO A 1 119 ? 9.994 1.636 -8.090 1.00 93.50 119 PRO A C 1
ATOM 941 O O . PRO A 1 119 ? 9.614 1.238 -9.194 1.00 93.50 119 PRO A O 1
ATOM 944 N N . ASP A 1 120 ? 10.186 2.923 -7.804 1.00 92.62 120 ASP A N 1
ATOM 945 C CA . ASP A 1 120 ? 10.211 3.964 -8.830 1.00 92.62 120 ASP A CA 1
ATOM 946 C C . ASP A 1 120 ? 11.469 3.799 -9.688 1.00 92.62 120 ASP A C 1
ATOM 948 O O . ASP A 1 120 ? 12.580 3.732 -9.165 1.00 92.62 120 ASP A O 1
ATOM 952 N N . MET A 1 121 ? 11.279 3.719 -11.002 1.00 92.81 121 MET A N 1
ATOM 953 C CA . MET A 1 121 ? 12.341 3.462 -11.969 1.00 92.81 121 MET A CA 1
ATOM 954 C C . MET A 1 121 ? 12.863 4.733 -12.652 1.00 92.81 121 MET A C 1
ATOM 956 O O . MET A 1 121 ? 13.753 4.630 -13.493 1.00 92.81 121 MET A O 1
ATOM 960 N N . THR A 1 122 ? 12.345 5.917 -12.305 1.00 90.81 122 THR A N 1
ATOM 961 C CA . THR A 1 122 ? 12.645 7.193 -12.986 1.00 90.81 122 THR A CA 1
ATOM 962 C C . THR A 1 122 ? 14.143 7.508 -13.037 1.00 90.81 122 THR A C 1
ATOM 964 O O . THR A 1 122 ? 14.650 7.919 -14.079 1.00 90.81 122 THR A O 1
ATOM 967 N N . ASP A 1 123 ? 14.866 7.247 -11.947 1.00 90.44 123 ASP A N 1
ATOM 968 C CA . ASP A 1 123 ? 16.304 7.530 -11.839 1.00 90.44 123 ASP A CA 1
ATOM 969 C C . ASP A 1 123 ? 17.197 6.296 -12.072 1.00 90.44 123 ASP A C 1
ATOM 971 O O . ASP A 1 123 ? 18.424 6.369 -11.945 1.00 90.44 123 ASP A O 1
ATOM 975 N N . PHE A 1 124 ? 16.608 5.146 -12.416 1.00 90.00 124 PHE A N 1
ATOM 976 C CA . PHE A 1 124 ? 17.365 3.921 -12.650 1.00 90.00 124 PHE A CA 1
ATOM 977 C C . PHE A 1 124 ? 18.054 3.955 -14.014 1.00 90.00 124 PHE A C 1
ATOM 979 O O . PHE A 1 124 ? 17.459 4.292 -15.035 1.00 90.00 124 PHE A O 1
ATOM 986 N N . LYS A 1 125 ? 19.328 3.551 -14.030 1.00 88.50 125 LYS A N 1
ATOM 987 C CA . LYS A 1 125 ? 20.144 3.452 -15.241 1.00 88.50 125 LYS A CA 1
ATOM 988 C C . LYS A 1 125 ? 20.698 2.051 -15.382 1.00 88.50 125 LYS A C 1
ATOM 990 O O . LYS A 1 125 ? 21.115 1.438 -14.400 1.00 88.50 125 LYS A O 1
ATOM 995 N N . TYR A 1 126 ? 20.740 1.576 -16.615 1.00 88.56 126 TYR A N 1
ATOM 996 C CA . TYR A 1 126 ? 21.434 0.348 -16.939 1.00 88.56 126 TYR A CA 1
ATOM 997 C C . TYR A 1 126 ? 22.948 0.521 -16.758 1.00 88.56 126 TYR A C 1
ATOM 999 O O . TYR A 1 126 ? 23.531 1.498 -17.227 1.00 88.56 126 TYR A O 1
ATOM 1007 N N . VAL A 1 127 ? 23.579 -0.417 -16.044 1.00 89.50 127 VAL A N 1
ATOM 1008 C CA . VAL A 1 127 ? 25.019 -0.388 -15.716 1.00 89.50 127 VAL A CA 1
ATOM 1009 C C . VAL A 1 127 ? 25.810 -1.538 -16.352 1.00 89.50 127 VAL A C 1
ATOM 1011 O O . VAL A 1 127 ? 26.991 -1.700 -16.058 1.00 89.50 127 VAL A O 1
ATOM 1014 N N . GLY A 1 128 ? 25.182 -2.315 -17.240 1.00 85.00 128 GLY A N 1
ATOM 1015 C CA . GLY A 1 128 ? 25.787 -3.472 -17.906 1.00 85.00 128 GLY A CA 1
ATOM 1016 C C . GLY A 1 128 ? 25.241 -4.819 -17.427 1.00 85.00 128 GLY A C 1
ATOM 1017 O O . GLY A 1 128 ? 24.476 -4.898 -16.463 1.00 85.00 128 GLY A O 1
ATOM 1018 N N . GLU A 1 129 ? 25.637 -5.888 -18.121 1.00 82.81 129 GLU A N 1
ATOM 1019 C CA . GLU A 1 129 ? 25.288 -7.263 -17.759 1.00 82.81 129 GLU A CA 1
ATOM 1020 C C . GLU A 1 129 ? 26.267 -7.790 -16.705 1.00 82.81 129 GLU A C 1
ATOM 1022 O O . GLU A 1 129 ? 27.484 -7.617 -16.812 1.00 82.81 129 GLU A O 1
ATOM 1027 N N . TYR A 1 130 ? 25.743 -8.455 -15.676 1.00 77.06 130 TYR A N 1
ATOM 1028 C CA . TYR A 1 130 ? 26.586 -9.184 -14.741 1.00 77.06 130 TYR A CA 1
ATOM 1029 C C . TYR A 1 130 ? 27.073 -10.474 -15.422 1.00 77.06 130 TYR A C 1
ATOM 1031 O O . TYR A 1 130 ? 26.274 -11.374 -15.684 1.00 77.06 130 TYR A O 1
ATOM 1039 N N . HIS A 1 131 ? 28.377 -10.588 -15.681 1.00 63.59 131 HIS A N 1
ATOM 1040 C CA . HIS A 1 131 ? 29.008 -11.826 -16.148 1.00 63.59 131 HIS A CA 1
ATOM 1041 C C . HIS A 1 131 ? 29.671 -12.542 -14.958 1.00 63.59 131 HIS A C 1
ATOM 1043 O O . HIS A 1 131 ? 30.649 -12.038 -14.407 1.00 63.59 131 HIS A O 1
ATOM 1049 N N . HIS A 1 132 ? 29.100 -13.681 -14.543 1.00 44.44 132 HIS A N 1
ATOM 1050 C CA . HIS A 1 132 ? 29.731 -14.643 -13.625 1.00 44.44 132 HIS A CA 1
ATOM 1051 C C . HIS A 1 132 ? 30.710 -15.543 -14.382 1.00 44.44 132 HIS A C 1
ATOM 1053 O O . HIS A 1 132 ? 30.338 -15.992 -15.492 1.00 44.44 132 HIS A O 1
#

Organism: NCBI:txid348720

Mean predicted aligned error: 8.99 Å

Solvent-accessible surface area (backbone atoms only — not comparable to full-atom values): 7974 Å² total; per-residue (Å²): 140,75,70,71,67,63,62,63,61,71,73,65,69,70,92,66,81,80,76,63,85,61,54,55,79,79,79,70,62,59,50,75,52,74,53,67,51,75,41,75,95,74,74,41,76,44,52,34,41,37,40,35,28,62,87,72,24,34,17,37,40,27,31,72,91,58,57,32,35,40,35,22,24,10,37,94,64,39,51,90,25,3,22,40,38,36,38,32,61,44,68,59,101,87,45,74,63,39,80,36,84,49,75,46,72,33,39,97,90,51,59,31,59,51,59,74,93,69,81,86,46,87,85,53,71,67,87,77,82,90,82,131

pLDDT: mean 88.26, std 15.99, range [44.44, 98.62]